Protein AF-A0A5E4JQ67-F1 (afdb_monomer_lite)

Structure (mmCIF, N/CA/C/O backbone):
data_AF-A0A5E4JQ67-F1
#
_entry.id   AF-A0A5E4JQ67-F1
#
loop_
_atom_site.group_PDB
_atom_site.id
_atom_site.type_symbol
_atom_site.label_atom_id
_atom_site.label_alt_id
_atom_site.label_comp_id
_atom_site.label_asym_id
_atom_site.label_entity_id
_atom_site.label_seq_id
_atom_site.pdbx_PDB_ins_code
_atom_site.Cartn_x
_atom_site.Cartn_y
_atom_site.Cartn_z
_atom_site.occupancy
_atom_site.B_iso_or_equiv
_atom_site.auth_seq_id
_atom_site.auth_comp_id
_atom_site.auth_asym_id
_atom_site.auth_atom_id
_atom_site.pdbx_PDB_model_num
ATOM 1 N N . MET A 1 1 ? -30.797 -9.781 36.470 1.00 62.72 1 MET A N 1
ATOM 2 C CA . MET A 1 1 ? -30.927 -9.863 34.990 1.00 62.72 1 MET A CA 1
ATOM 3 C C . MET A 1 1 ? -30.566 -8.579 34.225 1.00 62.72 1 MET A C 1
ATOM 5 O O . MET A 1 1 ? -29.838 -8.692 33.248 1.00 62.72 1 MET A O 1
ATOM 9 N N . LYS A 1 2 ? -30.985 -7.366 34.637 1.00 69.75 2 LYS A N 1
ATOM 10 C CA . LYS A 1 2 ? -30.719 -6.108 33.888 1.00 69.75 2 LYS A CA 1
ATOM 11 C C . LYS A 1 2 ? -29.231 -5.804 33.599 1.00 69.75 2 LYS A C 1
ATOM 13 O O . LYS A 1 2 ? -28.910 -5.370 32.497 1.00 69.75 2 LYS A O 1
ATOM 18 N N . LYS A 1 3 ? -28.319 -6.104 34.534 1.00 72.75 3 LYS A N 1
ATOM 19 C CA . LYS A 1 3 ? -26.871 -5.833 34.390 1.00 72.75 3 LYS A CA 1
ATOM 20 C C . LYS A 1 3 ? -26.218 -6.609 33.230 1.00 72.75 3 LYS A C 1
ATOM 22 O O . LYS A 1 3 ? -25.463 -6.026 32.465 1.00 72.75 3 LYS A O 1
ATOM 27 N N . ARG A 1 4 ? -26.578 -7.887 33.019 1.00 76.44 4 ARG A N 1
ATOM 28 C CA . ARG A 1 4 ? -26.074 -8.695 31.882 1.00 76.44 4 ARG A CA 1
ATOM 29 C C . ARG A 1 4 ? -26.563 -8.175 30.523 1.00 76.44 4 ARG A C 1
ATOM 31 O O . ARG A 1 4 ? -25.816 -8.199 29.554 1.00 76.44 4 ARG A O 1
ATOM 38 N N . SER A 1 5 ? -27.790 -7.657 30.455 1.00 82.06 5 SER A N 1
ATOM 39 C CA . SER A 1 5 ? -28.334 -7.079 29.218 1.00 82.06 5 SER A CA 1
ATOM 40 C C . SER A 1 5 ? -27.605 -5.795 28.802 1.00 82.06 5 SER A C 1
ATOM 42 O O . SER A 1 5 ? -27.335 -5.608 27.616 1.00 82.06 5 SER A O 1
ATOM 44 N N . GLN A 1 6 ? -27.232 -4.939 29.759 1.00 84.75 6 GLN A N 1
ATOM 45 C CA . GLN A 1 6 ? -26.455 -3.730 29.469 1.00 84.75 6 GLN A CA 1
ATOM 46 C C . GLN A 1 6 ? -25.029 -4.051 29.004 1.00 84.75 6 GLN A C 1
ATOM 48 O O . GLN A 1 6 ? -24.572 -3.459 28.030 1.00 84.75 6 GLN A O 1
ATOM 53 N N . VAL A 1 7 ? -24.370 -5.037 29.623 1.00 87.25 7 VAL A N 1
ATOM 54 C CA . VAL A 1 7 ? -23.032 -5.494 29.202 1.00 87.25 7 VAL A CA 1
ATOM 55 C C . VAL A 1 7 ? -23.060 -6.035 27.769 1.00 87.25 7 VAL A C 1
ATOM 57 O O . VAL A 1 7 ? -22.260 -5.610 26.942 1.00 87.25 7 VAL A O 1
ATOM 60 N N . ASN A 1 8 ? -24.038 -6.877 27.425 1.00 87.50 8 ASN A N 1
ATOM 61 C CA . ASN A 1 8 ? -24.152 -7.415 26.065 1.00 87.50 8 ASN A CA 1
ATOM 62 C C . ASN A 1 8 ? -24.440 -6.330 25.015 1.00 87.50 8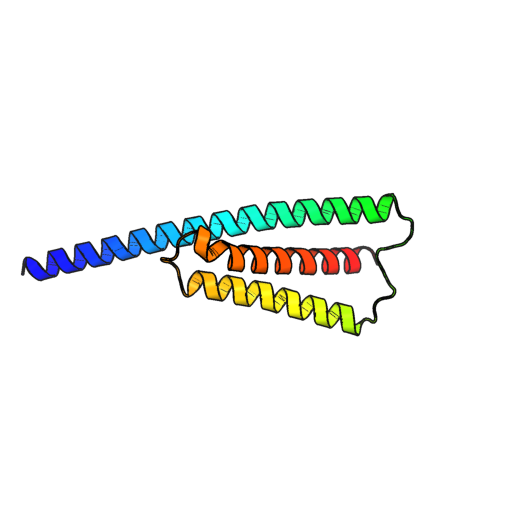 ASN A C 1
ATOM 64 O O . ASN A 1 8 ? -23.978 -6.433 23.880 1.00 87.50 8 ASN A O 1
ATOM 68 N N . LYS A 1 9 ? -25.195 -5.280 25.371 1.00 86.19 9 LYS A N 1
ATOM 69 C CA . LYS A 1 9 ? -25.399 -4.124 24.484 1.00 86.19 9 LYS A CA 1
ATOM 70 C C . LYS A 1 9 ? -24.110 -3.324 24.284 1.00 86.19 9 LYS A C 1
ATOM 72 O O . LYS A 1 9 ? -23.855 -2.898 23.162 1.00 86.19 9 LYS A O 1
ATOM 77 N N . ALA A 1 10 ? -23.308 -3.146 25.334 1.00 86.19 10 ALA A N 1
ATOM 78 C CA . ALA A 1 10 ? -22.030 -2.442 25.248 1.00 86.19 10 ALA A CA 1
ATOM 79 C C . ALA A 1 10 ? -21.018 -3.193 24.366 1.00 86.19 10 ALA A C 1
ATOM 81 O O . ALA A 1 10 ? -20.421 -2.578 23.488 1.00 86.19 10 ALA A O 1
ATOM 82 N N . ILE A 1 11 ? -20.899 -4.517 24.529 1.00 88.62 11 ILE A N 1
ATOM 83 C CA . ILE A 1 11 ? -20.009 -5.365 23.713 1.00 88.62 11 ILE A CA 1
ATOM 84 C C . ILE A 1 11 ? -20.393 -5.288 22.232 1.00 88.62 11 ILE A C 1
ATOM 86 O O . ILE A 1 11 ? -19.562 -4.931 21.404 1.00 88.62 11 ILE A O 1
ATOM 90 N N . LYS A 1 12 ? -21.677 -5.483 21.902 1.00 86.12 12 LYS A N 1
ATOM 91 C CA . LYS A 1 12 ? -22.162 -5.342 20.517 1.00 86.12 12 LYS A CA 1
ATOM 92 C C . LYS A 1 12 ? -21.952 -3.937 19.949 1.00 86.12 12 LYS A C 1
ATOM 94 O O . LYS A 1 12 ? -21.820 -3.769 18.741 1.00 86.12 12 LYS A O 1
ATOM 99 N N . GLY A 1 13 ? -21.989 -2.913 20.800 1.00 84.25 13 GLY A N 1
ATOM 100 C CA . GLY A 1 13 ? -21.679 -1.541 20.409 1.00 84.25 13 GLY A CA 1
ATOM 101 C C . GLY A 1 13 ? -20.211 -1.377 20.017 1.00 84.25 13 GLY A C 1
ATOM 102 O O . GLY A 1 13 ? -19.928 -0.775 18.985 1.00 84.25 13 GLY A O 1
ATOM 103 N N . LEU A 1 14 ? -19.297 -1.950 20.804 1.00 86.19 14 LEU A N 1
ATOM 104 C CA . LEU A 1 14 ? -17.857 -1.934 20.536 1.00 86.19 14 LEU A CA 1
ATOM 105 C C . LEU A 1 14 ? -17.510 -2.687 19.247 1.00 86.19 14 LEU A C 1
ATOM 107 O O . LEU A 1 14 ? -16.838 -2.114 18.395 1.00 86.19 14 LEU A O 1
ATOM 111 N N . GLU A 1 15 ? -18.056 -3.891 19.053 1.00 86.69 15 GLU A N 1
ATOM 112 C CA . GLU A 1 15 ? -17.858 -4.691 17.832 1.00 86.69 15 GLU A CA 1
ATOM 113 C C . GLU A 1 15 ? -18.259 -3.913 16.567 1.00 86.69 15 GLU A C 1
ATOM 115 O O . GLU A 1 15 ? -17.518 -3.864 15.588 1.00 86.69 15 GLU A O 1
ATOM 120 N N . ARG A 1 16 ? -19.395 -3.200 16.594 1.00 86.19 16 ARG A N 1
ATOM 121 C CA . ARG A 1 16 ? -19.826 -2.375 15.449 1.00 86.19 16 ARG A CA 1
ATOM 122 C C . ARG A 1 16 ? -18.887 -1.207 15.162 1.00 86.19 16 ARG A C 1
ATOM 124 O O . ARG A 1 16 ? -18.697 -0.842 14.002 1.00 86.19 16 ARG A O 1
ATOM 131 N N . VAL A 1 17 ? -18.353 -0.570 16.205 1.00 86.81 17 VAL A N 1
ATOM 132 C CA . VAL A 1 17 ? -17.410 0.548 16.047 1.00 86.81 17 VAL A CA 1
ATOM 133 C C . VAL A 1 17 ? -16.097 0.046 15.452 1.00 86.81 17 VAL A C 1
ATOM 135 O O . VAL A 1 17 ? -15.547 0.697 14.562 1.00 86.81 17 VAL A O 1
ATOM 138 N N . GLU A 1 18 ? -15.633 -1.113 15.909 1.00 86.88 18 GLU A N 1
ATOM 139 C CA . GLU A 1 18 ? -14.443 -1.796 15.413 1.00 86.88 18 GLU A CA 1
ATOM 140 C C . GLU A 1 18 ? -14.578 -2.159 13.931 1.00 86.88 18 GLU A C 1
ATOM 142 O O . GLU A 1 18 ? -13.763 -1.732 13.110 1.00 86.88 18 GLU A O 1
ATOM 147 N N . GLU A 1 19 ? -15.674 -2.822 13.552 1.00 87.56 19 GLU A N 1
ATOM 148 C CA . GLU A 1 19 ? -15.965 -3.145 12.154 1.00 87.56 19 GLU A CA 1
ATOM 149 C C . GLU A 1 19 ? -16.018 -1.897 11.265 1.00 87.56 19 GLU A C 1
ATOM 151 O O . GLU A 1 19 ? -15.483 -1.886 10.154 1.00 87.56 19 GLU A O 1
ATOM 156 N N . ALA A 1 20 ? -16.658 -0.821 11.734 1.00 88.62 20 ALA A N 1
ATOM 157 C CA . ALA A 1 20 ? -16.768 0.417 10.970 1.00 88.62 20 ALA A CA 1
ATOM 158 C C . ALA A 1 20 ? -15.400 1.087 10.748 1.00 88.62 20 ALA A C 1
ATOM 160 O O . ALA A 1 20 ? -15.158 1.658 9.681 1.00 88.62 20 ALA A O 1
ATOM 161 N N . ARG A 1 21 ? -14.495 1.025 11.733 1.00 89.19 21 ARG A N 1
ATOM 162 C CA . ARG A 1 21 ? -13.128 1.563 11.626 1.00 89.19 21 ARG A CA 1
ATOM 163 C C . ARG A 1 21 ? -12.253 0.724 10.706 1.00 89.19 21 ARG A C 1
ATOM 165 O O . ARG A 1 21 ? -11.560 1.292 9.857 1.00 89.19 21 ARG A O 1
ATOM 172 N N . LEU A 1 22 ? -12.334 -0.599 10.823 1.00 91.25 22 LEU A N 1
ATOM 173 C CA . LEU A 1 22 ? -11.631 -1.522 9.942 1.00 91.25 22 LEU A CA 1
ATOM 174 C C . LEU A 1 22 ? -12.059 -1.311 8.485 1.00 91.25 22 LEU A C 1
ATOM 176 O O . LEU A 1 22 ? -11.209 -1.077 7.631 1.00 91.25 22 LEU A O 1
ATOM 180 N N . LYS A 1 23 ? -13.371 -1.276 8.209 1.00 92.44 23 LYS A N 1
ATOM 181 C CA . LYS A 1 23 ? -13.910 -1.019 6.860 1.00 92.44 23 LYS A CA 1
ATOM 182 C C . LYS A 1 23 ? -13.401 0.299 6.277 1.00 92.44 23 LYS A C 1
ATOM 184 O O . LYS A 1 23 ? -12.969 0.328 5.130 1.00 92.44 23 LYS A O 1
ATOM 189 N N . LYS A 1 24 ? -13.401 1.382 7.063 1.00 91.44 24 LYS A N 1
ATOM 190 C CA . LYS A 1 24 ? -12.860 2.683 6.626 1.00 91.44 24 LYS A CA 1
ATOM 191 C C . LYS A 1 24 ? -11.377 2.603 6.272 1.00 91.44 24 LYS A C 1
ATOM 193 O O . LYS A 1 24 ? -10.980 3.151 5.249 1.00 91.44 24 LYS A O 1
ATOM 198 N N . THR A 1 25 ? -10.581 1.925 7.097 1.00 93.31 25 THR A N 1
ATOM 199 C CA . THR A 1 25 ? -9.147 1.732 6.836 1.00 93.31 25 THR A CA 1
ATOM 200 C C . THR A 1 25 ? -8.934 0.931 5.557 1.00 93.31 25 THR A C 1
ATOM 202 O O . THR A 1 25 ? -8.183 1.374 4.701 1.00 93.31 25 THR A O 1
ATOM 205 N N . LEU A 1 26 ? -9.654 -0.178 5.371 1.00 93.94 26 LEU A N 1
ATOM 206 C CA . LEU A 1 26 ? -9.556 -1.006 4.166 1.00 93.94 26 LEU A CA 1
ATOM 207 C C . LEU A 1 26 ? -9.934 -0.237 2.893 1.00 93.94 26 LEU A C 1
ATOM 209 O O . LEU A 1 26 ? -9.215 -0.318 1.902 1.00 93.94 26 LEU A O 1
ATOM 213 N N . ILE A 1 27 ? -11.017 0.548 2.925 1.00 95.62 27 ILE A N 1
ATOM 214 C CA . ILE A 1 27 ? -11.422 1.395 1.791 1.00 95.62 27 ILE A CA 1
ATOM 215 C C . ILE A 1 27 ? -10.342 2.435 1.486 1.00 95.62 27 ILE A C 1
ATOM 217 O O . ILE A 1 27 ? -9.973 2.614 0.328 1.00 95.62 27 ILE A O 1
ATOM 221 N N . PHE A 1 28 ? -9.811 3.101 2.514 1.00 94.94 28 PHE A N 1
ATOM 222 C CA . PHE A 1 28 ? -8.727 4.065 2.349 1.00 94.94 28 PHE A CA 1
ATOM 223 C C . PHE A 1 28 ? -7.485 3.413 1.729 1.00 94.94 28 PHE A C 1
ATOM 225 O O . PHE A 1 28 ? -6.958 3.926 0.745 1.00 94.94 28 PHE A O 1
ATOM 232 N N . THR A 1 29 ? -7.055 2.262 2.252 1.00 95.12 29 THR A N 1
ATOM 233 C CA . THR A 1 29 ? -5.924 1.496 1.718 1.00 95.12 29 THR A CA 1
ATOM 234 C C . THR A 1 29 ? -6.163 1.086 0.267 1.00 95.12 29 THR A C 1
ATOM 236 O O . THR A 1 29 ? -5.262 1.234 -0.554 1.00 95.12 29 THR A O 1
ATOM 239 N N . PHE A 1 30 ? -7.370 0.629 -0.074 1.00 95.38 30 PHE A N 1
ATOM 240 C CA . PHE A 1 30 ? -7.727 0.234 -1.434 1.00 95.38 30 PHE A CA 1
ATOM 241 C C . PHE A 1 30 ? -7.659 1.410 -2.414 1.00 95.38 30 PHE A C 1
ATOM 243 O O . PHE A 1 30 ? -6.973 1.320 -3.430 1.00 95.38 30 PHE A O 1
ATOM 250 N N . ILE A 1 31 ? -8.298 2.539 -2.085 1.00 96.56 31 ILE A N 1
ATOM 251 C CA . ILE A 1 31 ? -8.247 3.759 -2.906 1.00 96.56 31 ILE A CA 1
ATOM 252 C C . ILE A 1 31 ? -6.798 4.225 -3.070 1.00 96.56 31 ILE A C 1
ATOM 254 O O . ILE A 1 31 ? -6.371 4.553 -4.174 1.00 96.56 31 ILE A O 1
ATOM 258 N N . PHE A 1 32 ? -6.022 4.217 -1.986 1.00 96.06 32 PHE A N 1
ATOM 259 C CA . PHE A 1 32 ? -4.625 4.626 -2.020 1.00 96.06 32 PHE A CA 1
ATOM 260 C C . PHE A 1 32 ? -3.778 3.716 -2.923 1.00 96.06 32 PHE A C 1
ATOM 262 O O . PHE A 1 32 ? -2.994 4.215 -3.728 1.00 96.06 32 PHE A O 1
ATOM 269 N N . CYS A 1 33 ? -3.987 2.397 -2.867 1.00 96.69 33 CYS A N 1
ATOM 270 C CA . CYS A 1 33 ? -3.336 1.454 -3.778 1.00 96.69 33 CYS A CA 1
ATOM 271 C C . CYS A 1 33 ? -3.707 1.723 -5.239 1.00 96.69 33 CYS A C 1
ATOM 273 O O . CYS A 1 33 ? -2.816 1.734 -6.080 1.00 96.69 33 CYS A O 1
ATOM 275 N N . LEU A 1 34 ? -4.982 1.986 -5.547 1.00 96.31 34 LEU A N 1
ATOM 276 C CA . LEU A 1 34 ? -5.407 2.315 -6.913 1.00 96.31 34 LEU A CA 1
ATOM 277 C C . LEU A 1 34 ? -4.709 3.569 -7.446 1.00 96.31 34 LEU A C 1
ATOM 279 O O . LEU A 1 34 ? -4.242 3.576 -8.586 1.00 96.31 34 LEU A O 1
ATOM 283 N N . VAL A 1 35 ? -4.604 4.615 -6.622 1.00 96.94 35 VAL A N 1
ATOM 284 C CA . VAL A 1 35 ? -3.893 5.849 -6.987 1.00 96.94 35 VAL A CA 1
ATOM 285 C C . VAL A 1 35 ? -2.420 5.556 -7.270 1.00 96.94 35 VAL A C 1
ATOM 287 O O . VAL A 1 35 ? -1.908 5.952 -8.315 1.00 96.94 35 VAL A O 1
ATOM 290 N N . VAL A 1 36 ? -1.748 4.822 -6.380 1.00 96.19 36 VAL A N 1
ATOM 291 C CA . VAL A 1 36 ? -0.327 4.476 -6.528 1.00 96.19 36 VAL A CA 1
ATOM 292 C C . VAL A 1 36 ? -0.078 3.612 -7.768 1.00 96.19 36 VAL A C 1
ATOM 294 O O . VAL A 1 36 ? 0.824 3.922 -8.543 1.00 96.19 36 VAL A O 1
ATOM 297 N N . ILE A 1 37 ? -0.901 2.585 -8.001 1.00 95.44 37 ILE A N 1
ATOM 298 C CA . ILE A 1 37 ? -0.840 1.740 -9.205 1.00 95.44 37 ILE A CA 1
ATOM 299 C C . ILE A 1 37 ? -1.001 2.599 -10.459 1.00 95.44 37 ILE A C 1
ATOM 301 O O . ILE A 1 37 ? -0.199 2.488 -11.380 1.00 95.44 37 ILE A O 1
ATOM 305 N N . THR A 1 38 ? -1.992 3.494 -10.483 1.00 95.12 38 THR A N 1
ATOM 306 C CA . THR A 1 38 ? -2.238 4.378 -11.632 1.00 95.12 38 THR A CA 1
ATOM 307 C C . THR A 1 38 ? -1.022 5.252 -11.930 1.00 95.12 38 THR A C 1
ATOM 309 O O . THR A 1 38 ? -0.578 5.313 -13.073 1.00 95.12 38 THR A O 1
ATOM 312 N N . ILE A 1 39 ? -0.445 5.891 -10.905 1.00 94.38 39 ILE A N 1
ATOM 313 C CA . ILE A 1 39 ? 0.761 6.719 -11.049 1.00 94.38 39 ILE A CA 1
ATOM 314 C C . ILE A 1 39 ? 1.908 5.899 -11.640 1.00 94.38 39 ILE A C 1
ATOM 316 O O . ILE A 1 39 ? 2.572 6.345 -12.571 1.00 94.38 39 ILE A O 1
ATOM 320 N N . ILE A 1 40 ? 2.126 4.693 -11.129 1.00 92.62 40 ILE A N 1
ATOM 321 C CA . ILE A 1 40 ? 3.221 3.827 -11.563 1.00 92.62 40 ILE A CA 1
ATOM 322 C C . ILE A 1 40 ? 3.040 3.324 -12.985 1.00 92.62 40 ILE A C 1
ATOM 324 O O . ILE A 1 40 ? 3.994 3.366 -13.754 1.00 92.62 40 ILE A O 1
ATOM 328 N N . VAL A 1 41 ? 1.829 2.914 -13.361 1.00 91.50 41 VAL A N 1
ATOM 329 C CA . VAL A 1 41 ? 1.519 2.528 -14.742 1.00 91.50 41 VAL A CA 1
ATOM 330 C C . VAL A 1 41 ? 1.798 3.700 -15.684 1.00 91.50 41 VAL A C 1
ATOM 332 O O . VAL A 1 41 ? 2.450 3.518 -16.709 1.00 91.50 41 VAL A O 1
ATOM 335 N N . LEU A 1 42 ? 1.373 4.916 -15.327 1.00 91.56 42 LEU A N 1
ATOM 336 C CA . LEU A 1 42 ? 1.635 6.113 -16.130 1.00 91.56 42 LEU A CA 1
ATOM 337 C C . LEU A 1 42 ? 3.133 6.414 -16.253 1.00 91.56 42 LEU A C 1
ATOM 339 O O . LEU A 1 42 ? 3.604 6.693 -17.354 1.00 91.56 42 LEU A O 1
ATOM 343 N N . VAL A 1 43 ? 3.885 6.334 -15.152 1.00 89.19 43 VAL A N 1
ATOM 344 C CA . VAL A 1 43 ? 5.343 6.533 -15.148 1.00 89.19 43 VAL A CA 1
ATOM 345 C C . VAL A 1 43 ? 6.038 5.472 -16.000 1.00 89.19 43 VAL A C 1
ATOM 347 O O . VAL A 1 43 ? 6.900 5.819 -16.804 1.00 89.19 43 VAL A O 1
ATOM 350 N N . GLN A 1 44 ? 5.632 4.207 -15.884 1.00 87.31 44 GLN A N 1
ATOM 351 C CA . GLN A 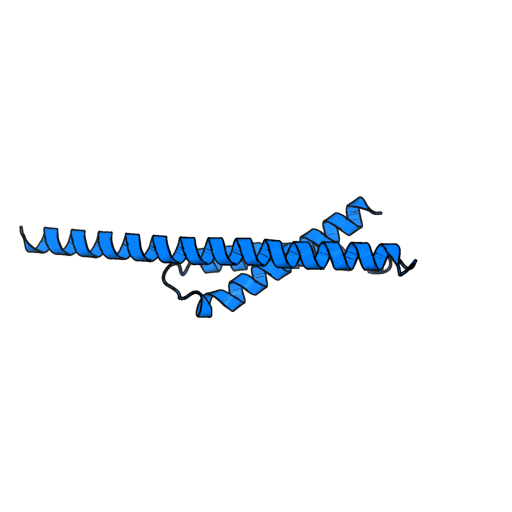1 44 ? 6.195 3.098 -16.650 1.00 87.31 44 GLN A CA 1
ATOM 352 C C . GLN A 1 44 ? 5.935 3.264 -18.152 1.00 87.31 44 GLN A C 1
ATOM 354 O O . GLN A 1 44 ? 6.862 3.155 -18.952 1.00 87.31 44 GLN A O 1
ATOM 359 N N . LEU A 1 45 ? 4.698 3.586 -18.546 1.00 86.62 45 LEU A N 1
ATOM 360 C CA . LEU A 1 45 ? 4.342 3.837 -19.946 1.00 86.62 45 LEU A CA 1
ATOM 361 C C . LEU A 1 45 ? 5.062 5.069 -20.504 1.00 86.62 45 LEU A C 1
ATOM 363 O O . LEU A 1 45 ? 5.552 5.046 -21.632 1.00 86.62 45 LEU A O 1
ATOM 367 N N . TYR A 1 46 ? 5.146 6.152 -19.729 1.00 86.25 46 TYR A N 1
ATOM 368 C CA . TYR A 1 46 ? 5.893 7.344 -20.125 1.00 86.25 46 TYR A CA 1
ATOM 369 C C . TYR A 1 46 ? 7.380 7.026 -20.320 1.00 86.25 46 TYR A C 1
ATOM 371 O O . TYR A 1 46 ? 7.956 7.414 -21.336 1.00 86.25 46 TYR A O 1
ATOM 379 N N . GLY A 1 47 ? 7.976 6.278 -19.386 1.00 80.31 47 GLY A N 1
ATOM 380 C CA . GLY A 1 47 ? 9.357 5.810 -19.456 1.00 80.31 47 GLY A CA 1
ATOM 381 C C . GLY A 1 47 ? 9.620 4.992 -20.716 1.00 80.31 47 GLY A C 1
ATOM 382 O O . GLY A 1 47 ? 10.510 5.347 -21.480 1.00 80.31 47 GLY A O 1
ATOM 383 N N . GLN A 1 48 ? 8.791 3.981 -20.991 1.00 77.69 48 GLN A N 1
ATOM 384 C CA . GLN A 1 48 ? 8.902 3.141 -22.191 1.00 77.69 48 GLN A CA 1
ATOM 385 C C . GLN A 1 48 ? 8.755 3.934 -23.501 1.00 77.69 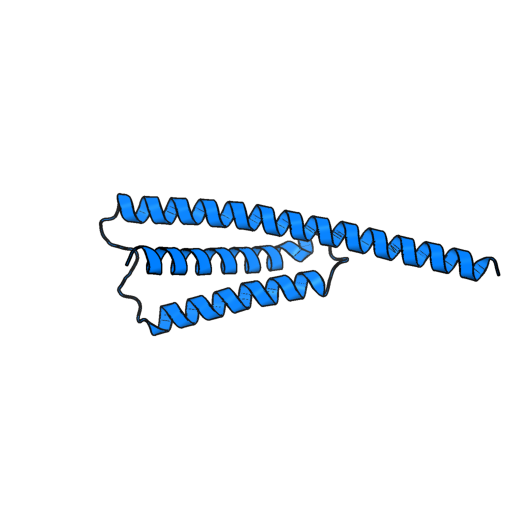48 GLN A C 1
ATOM 387 O O . GLN A 1 48 ? 9.463 3.662 -24.465 1.00 77.69 48 GLN A O 1
ATOM 392 N N . ASN A 1 49 ? 7.861 4.927 -23.546 1.00 78.69 49 ASN A N 1
ATOM 393 C CA . ASN A 1 49 ? 7.604 5.705 -24.762 1.00 78.69 49 ASN A CA 1
ATOM 394 C C . ASN A 1 49 ? 8.645 6.804 -25.033 1.00 78.69 49 ASN A C 1
ATOM 396 O O . ASN A 1 49 ? 8.826 7.209 -26.181 1.00 78.69 49 ASN A O 1
ATOM 400 N N . LYS A 1 50 ? 9.276 7.362 -23.991 1.00 75.06 50 LYS A N 1
ATOM 401 C CA . LYS A 1 50 ? 10.204 8.504 -24.113 1.00 75.06 50 LYS A CA 1
ATOM 402 C C . LYS A 1 50 ? 11.665 8.112 -24.023 1.00 75.06 50 LYS A C 1
ATOM 404 O O . LYS A 1 50 ? 12.508 8.779 -24.617 1.00 75.06 50 LYS A O 1
ATOM 409 N N . ILE A 1 51 ? 11.965 7.067 -23.269 1.00 64.38 51 ILE A N 1
ATOM 410 C CA . ILE A 1 51 ? 13.315 6.585 -23.054 1.00 64.38 51 ILE A CA 1
ATOM 411 C C . ILE A 1 51 ? 13.373 5.246 -23.786 1.00 64.38 51 ILE A C 1
ATOM 413 O O . ILE A 1 51 ? 12.884 4.241 -23.291 1.00 64.38 51 ILE A O 1
ATOM 417 N N . SER A 1 52 ? 13.992 5.211 -24.971 1.00 54.53 52 SER A N 1
ATOM 418 C CA . SER A 1 52 ? 14.264 3.974 -25.740 1.00 54.53 52 SER A CA 1
ATOM 419 C C . SER A 1 52 ? 15.212 2.998 -25.007 1.00 54.53 52 SER A C 1
ATOM 421 O O . SER A 1 52 ? 15.769 2.078 -25.603 1.00 54.53 52 SER A O 1
ATOM 423 N N . ILE A 1 53 ? 15.440 3.220 -23.716 1.00 54.81 53 ILE A N 1
ATOM 424 C CA . ILE A 1 53 ? 16.150 2.347 -22.802 1.00 54.81 53 ILE A CA 1
ATOM 425 C C . ILE A 1 53 ? 15.039 1.745 -21.951 1.00 54.81 53 ILE A C 1
ATOM 427 O O . ILE A 1 53 ? 14.509 2.415 -21.064 1.00 54.81 53 ILE A O 1
ATOM 431 N N . GLY A 1 54 ? 14.641 0.508 -22.256 1.00 54.00 54 GLY A N 1
ATOM 432 C CA . GLY A 1 54 ? 13.735 -0.232 -21.381 1.00 54.00 54 GLY A CA 1
ATOM 433 C C . GLY A 1 54 ? 14.270 -0.167 -19.952 1.00 54.00 54 GLY A C 1
ATOM 434 O O . GLY A 1 54 ? 15.469 -0.361 -19.749 1.00 54.00 54 GLY A O 1
ATOM 435 N N . CYS A 1 55 ? 13.413 0.179 -18.983 1.00 52.66 55 CYS A N 1
ATOM 436 C CA . CYS A 1 55 ? 13.768 0.181 -17.564 1.00 52.66 55 CYS A CA 1
ATOM 437 C C . CYS A 1 55 ? 14.528 -1.109 -17.239 1.00 52.66 55 CYS A C 1
ATOM 439 O O . CYS A 1 55 ? 13.938 -2.181 -17.327 1.00 52.66 55 CYS A O 1
ATOM 441 N N . SER A 1 56 ? 15.828 -0.957 -16.962 1.00 47.75 56 SER A N 1
ATOM 442 C CA . SER A 1 56 ? 16.842 -1.987 -16.711 1.00 47.75 56 SER A CA 1
ATOM 443 C C . SER A 1 56 ? 16.366 -3.432 -16.923 1.00 47.75 56 SER A C 1
ATOM 445 O O . SER A 1 56 ? 16.003 -4.126 -15.984 1.00 47.75 56 SER A O 1
ATOM 447 N N . TYR A 1 57 ? 16.473 -3.933 -18.156 1.00 52.34 57 TYR A N 1
ATOM 448 C CA . TYR A 1 57 ? 16.563 -5.381 -18.407 1.00 52.34 57 TYR A CA 1
ATOM 449 C C . TYR A 1 57 ? 17.887 -5.987 -17.883 1.00 52.34 57 TYR A C 1
ATOM 451 O O . TYR A 1 57 ? 18.182 -7.149 -18.156 1.00 52.34 57 TYR A O 1
ATOM 459 N N . LEU A 1 58 ? 18.713 -5.180 -17.202 1.00 45.09 58 LEU A N 1
ATOM 460 C CA . LEU A 1 58 ? 20.086 -5.471 -16.796 1.00 45.09 58 LEU A CA 1
ATOM 461 C C . LEU A 1 58 ? 20.219 -5.837 -15.314 1.00 45.09 58 LEU A C 1
ATOM 463 O O . LEU A 1 58 ? 21.314 -6.224 -14.905 1.00 45.09 58 LEU A O 1
ATOM 467 N N . ASP A 1 59 ? 19.147 -5.758 -14.521 1.00 55.47 59 ASP A N 1
ATOM 468 C CA . ASP A 1 59 ? 19.201 -6.309 -13.171 1.00 55.47 59 ASP A CA 1
ATOM 469 C C . ASP A 1 59 ? 19.213 -7.845 -13.269 1.00 55.47 59 ASP A C 1
ATOM 471 O O . ASP A 1 59 ? 18.439 -8.431 -14.035 1.00 55.47 59 ASP A O 1
ATOM 475 N N . PRO A 1 60 ? 20.117 -8.538 -12.550 1.00 71.62 60 PRO A N 1
ATOM 476 C CA . PRO A 1 60 ? 20.125 -9.990 -12.514 1.00 71.62 60 PRO A CA 1
ATOM 477 C C . PRO A 1 60 ? 18.724 -10.498 -12.182 1.00 71.62 60 PRO A C 1
ATOM 479 O O . PRO A 1 60 ? 18.102 -9.997 -11.249 1.00 71.62 60 PRO A O 1
ATOM 482 N N . ILE A 1 61 ? 18.265 -11.543 -12.875 1.00 74.75 61 ILE A N 1
ATOM 483 C CA . ILE A 1 61 ? 16.975 -12.212 -12.617 1.00 74.75 61 ILE A CA 1
ATOM 484 C C . ILE A 1 61 ? 16.746 -12.460 -11.112 1.00 74.75 61 ILE A C 1
ATOM 486 O O . ILE A 1 61 ? 15.630 -12.365 -10.610 1.00 74.75 61 ILE A O 1
ATOM 490 N N . THR A 1 62 ? 17.820 -12.732 -10.369 1.00 78.75 62 THR A N 1
ATOM 491 C CA . THR A 1 62 ? 17.816 -12.891 -8.913 1.00 78.75 62 THR A CA 1
ATOM 492 C C . THR A 1 62 ? 17.304 -11.658 -8.154 1.00 78.75 62 THR A C 1
ATOM 494 O O . THR A 1 62 ? 16.575 -11.822 -7.177 1.00 78.75 62 THR A O 1
ATOM 497 N N . ILE A 1 63 ? 17.666 -10.441 -8.575 1.00 81.81 63 ILE A N 1
ATOM 498 C CA . ILE A 1 63 ? 17.211 -9.185 -7.956 1.00 81.81 63 ILE A CA 1
ATOM 499 C C . ILE A 1 63 ? 15.716 -8.989 -8.204 1.00 81.81 63 ILE A C 1
ATOM 501 O O . ILE A 1 63 ? 14.993 -8.690 -7.255 1.00 81.81 63 ILE A O 1
ATOM 505 N N . ASP A 1 64 ? 15.238 -9.249 -9.423 1.00 82.25 64 ASP A N 1
ATOM 506 C CA . ASP A 1 64 ? 13.811 -9.164 -9.755 1.00 82.25 64 ASP A CA 1
ATOM 507 C C . ASP A 1 64 ? 12.971 -10.141 -8.926 1.00 82.2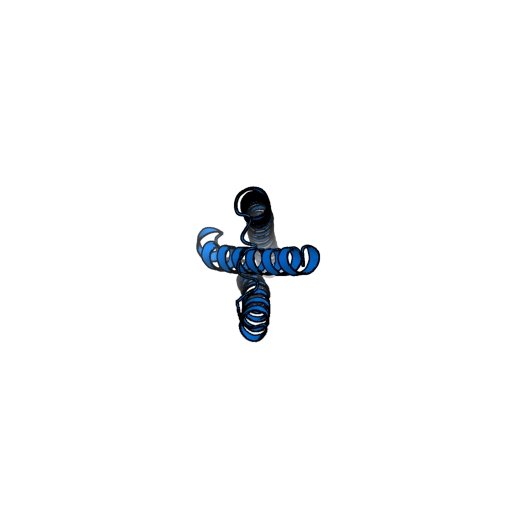5 64 ASP A C 1
ATOM 509 O O . ASP A 1 64 ? 11.958 -9.756 -8.340 1.00 82.25 64 ASP A O 1
ATOM 513 N N . PHE A 1 65 ? 13.409 -11.400 -8.807 1.00 85.88 65 PHE A N 1
ATOM 514 C CA . PHE A 1 65 ? 12.721 -12.374 -7.956 1.00 85.88 65 PHE A CA 1
ATOM 515 C C . PHE A 1 65 ? 12.714 -11.940 -6.490 1.00 85.88 65 PHE A C 1
ATOM 517 O O . PHE A 1 65 ? 11.672 -12.007 -5.836 1.00 85.88 65 PHE A O 1
ATOM 524 N N . LEU A 1 66 ? 13.851 -11.476 -5.964 1.00 90.12 66 LEU A N 1
ATOM 525 C CA . LEU A 1 66 ? 13.939 -11.021 -4.579 1.00 90.12 66 LEU A CA 1
ATOM 526 C C . LEU A 1 66 ? 13.023 -9.817 -4.324 1.00 90.12 66 LEU A C 1
ATOM 528 O O . LEU A 1 66 ? 12.314 -9.797 -3.317 1.00 90.12 66 LEU A O 1
ATOM 532 N N . ALA A 1 67 ? 12.998 -8.847 -5.239 1.00 89.75 67 ALA A N 1
ATOM 533 C CA . ALA A 1 67 ? 12.132 -7.677 -5.166 1.00 89.75 67 ALA A CA 1
ATOM 534 C C . ALA A 1 67 ? 10.647 -8.065 -5.227 1.00 89.75 67 ALA A C 1
ATOM 536 O O . ALA A 1 67 ? 9.857 -7.585 -4.412 1.00 89.75 67 ALA A O 1
ATOM 537 N N . PHE A 1 68 ? 10.274 -8.999 -6.107 1.00 90.38 68 PHE A N 1
ATOM 538 C CA . PHE A 1 68 ? 8.912 -9.520 -6.191 1.00 90.38 68 PHE A CA 1
ATOM 539 C C . PHE A 1 68 ? 8.468 -10.205 -4.889 1.00 90.38 68 PHE A C 1
ATOM 541 O O . PHE A 1 68 ? 7.397 -9.899 -4.359 1.00 90.38 68 PHE A O 1
ATOM 548 N N . PHE A 1 69 ? 9.295 -11.089 -4.320 1.00 93.94 69 PHE A N 1
ATOM 549 C CA . PHE A 1 69 ? 8.975 -11.749 -3.049 1.00 93.94 69 PHE A CA 1
ATOM 550 C C . PHE A 1 69 ? 8.949 -10.770 -1.870 1.00 93.94 69 PHE A C 1
ATOM 552 O O . PHE A 1 69 ? 8.081 -10.883 -1.003 1.00 93.94 69 PHE A O 1
ATOM 559 N N . ALA A 1 70 ? 9.844 -9.780 -1.842 1.00 93.69 70 ALA A N 1
ATOM 560 C CA . ALA A 1 70 ? 9.822 -8.722 -0.836 1.00 93.69 70 ALA A CA 1
ATOM 561 C C . ALA A 1 70 ? 8.541 -7.876 -0.935 1.00 93.69 70 ALA A C 1
ATOM 563 O O . ALA A 1 70 ? 7.923 -7.567 0.084 1.00 93.69 70 ALA A O 1
ATOM 564 N N . ALA A 1 71 ? 8.096 -7.549 -2.150 1.00 94.75 71 ALA A N 1
ATOM 565 C CA . ALA A 1 71 ? 6.843 -6.839 -2.385 1.00 94.75 71 ALA A CA 1
ATOM 566 C C . ALA A 1 71 ? 5.624 -7.653 -1.933 1.00 94.75 71 ALA A C 1
ATOM 568 O O . ALA A 1 71 ? 4.741 -7.118 -1.25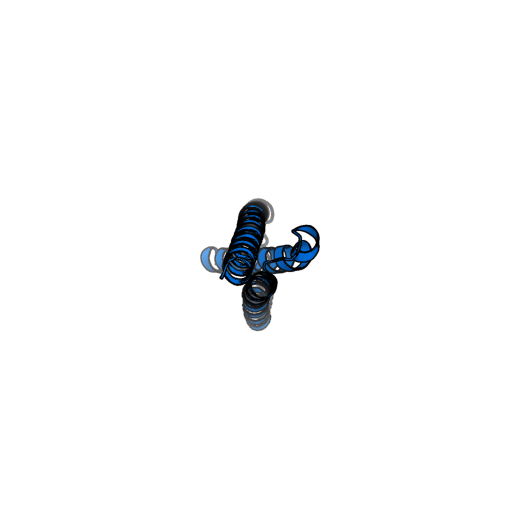8 1.00 94.75 71 ALA A O 1
ATOM 569 N N . LEU A 1 72 ? 5.610 -8.956 -2.230 1.00 94.81 72 LEU A N 1
ATOM 570 C CA . LEU A 1 72 ? 4.571 -9.872 -1.764 1.00 94.81 72 LEU A CA 1
ATOM 571 C C . LEU A 1 72 ? 4.539 -9.943 -0.230 1.00 94.81 72 LEU A C 1
ATOM 573 O O . LEU A 1 72 ? 3.468 -9.871 0.373 1.00 94.81 72 LEU A O 1
ATOM 577 N N . PHE A 1 73 ? 5.707 -10.016 0.412 1.00 95.50 73 PHE A N 1
ATOM 578 C CA . PHE A 1 73 ? 5.821 -9.976 1.868 1.00 95.50 73 PHE A CA 1
ATOM 579 C C . PHE A 1 73 ? 5.275 -8.664 2.449 1.00 95.50 73 PHE A C 1
ATOM 581 O O . PHE A 1 73 ? 4.480 -8.705 3.386 1.00 95.50 73 PHE A O 1
ATOM 588 N N . LEU A 1 74 ? 5.632 -7.507 1.877 1.00 94.44 74 LEU A N 1
ATOM 589 C CA . LEU A 1 74 ? 5.123 -6.198 2.310 1.00 94.44 74 LEU A CA 1
ATOM 590 C C . LEU A 1 74 ? 3.599 -6.097 2.191 1.00 94.44 74 LEU A C 1
ATOM 592 O O . LEU A 1 74 ? 2.944 -5.557 3.085 1.00 94.44 74 LEU A O 1
ATOM 596 N N . PHE A 1 75 ? 3.040 -6.623 1.101 1.00 95.12 75 PHE A N 1
ATOM 597 C CA . PHE A 1 75 ? 1.602 -6.654 0.873 1.00 95.12 75 PHE A CA 1
ATOM 598 C C . PHE A 1 75 ? 0.887 -7.516 1.923 1.00 95.12 75 PHE A C 1
ATOM 600 O O . PHE A 1 75 ? -0.034 -7.039 2.590 1.00 95.12 75 PHE A O 1
ATOM 607 N N . ILE A 1 76 ? 1.341 -8.759 2.117 1.00 95.62 76 ILE A N 1
ATOM 608 C CA . ILE A 1 76 ? 0.723 -9.709 3.052 1.00 95.62 76 ILE A CA 1
ATOM 609 C C . ILE A 1 76 ? 0.884 -9.241 4.505 1.00 95.62 76 ILE A C 1
ATOM 611 O O . ILE A 1 76 ? -0.101 -9.214 5.244 1.00 95.62 76 ILE A O 1
ATOM 615 N N . GLU A 1 77 ? 2.089 -8.838 4.924 1.00 95.00 77 GLU A N 1
ATOM 616 C CA . GLU A 1 77 ? 2.349 -8.356 6.291 1.00 95.00 77 GLU A CA 1
ATOM 617 C C . GLU A 1 77 ? 1.549 -7.090 6.587 1.00 95.00 77 GLU A C 1
ATOM 619 O O . GLU A 1 77 ? 0.907 -6.997 7.634 1.00 95.00 77 GLU A O 1
ATOM 624 N N . GLY A 1 78 ? 1.506 -6.150 5.640 1.00 93.25 78 GLY A N 1
ATOM 625 C CA . GLY A 1 78 ? 0.723 -4.932 5.779 1.00 93.25 78 GLY A CA 1
ATOM 626 C C . GLY A 1 78 ? -0.763 -5.225 5.991 1.00 93.25 78 GLY A C 1
ATOM 627 O O . GLY A 1 78 ? -1.371 -4.655 6.901 1.00 93.25 78 GLY A O 1
ATOM 628 N N . PHE A 1 79 ? -1.340 -6.149 5.213 1.00 93.88 79 PHE A N 1
ATOM 629 C CA . PHE A 1 79 ? -2.731 -6.571 5.390 1.00 93.88 79 PHE A CA 1
ATOM 630 C C . PHE A 1 79 ? -2.955 -7.274 6.730 1.00 93.88 79 PHE A C 1
ATOM 632 O O . PHE A 1 79 ? -3.873 -6.899 7.462 1.00 93.88 79 PHE A O 1
ATOM 639 N N . ALA A 1 80 ? -2.103 -8.238 7.088 1.00 94.31 80 ALA A N 1
ATOM 640 C CA . ALA A 1 80 ? -2.202 -8.960 8.354 1.00 94.31 80 ALA A CA 1
ATOM 641 C C . ALA A 1 80 ? -2.203 -7.997 9.553 1.00 94.31 80 ALA A C 1
ATOM 643 O O . ALA A 1 80 ? -3.055 -8.098 10.436 1.00 94.31 80 ALA A O 1
ATOM 644 N N . ARG A 1 81 ? -1.328 -6.983 9.540 1.00 92.50 81 ARG A N 1
ATOM 645 C CA . ARG A 1 81 ? -1.263 -5.956 10.590 1.00 92.50 81 ARG A CA 1
ATOM 646 C C . ARG A 1 81 ? -2.490 -5.049 10.654 1.00 92.50 81 ARG A C 1
ATOM 648 O O . ARG A 1 81 ? -2.813 -4.551 11.734 1.00 92.50 81 ARG A O 1
ATOM 655 N N . ILE A 1 82 ? -3.173 -4.793 9.537 1.00 92.56 82 ILE A N 1
ATOM 656 C CA . ILE A 1 82 ? -4.440 -4.046 9.558 1.00 92.56 82 ILE A CA 1
ATOM 657 C C . ILE A 1 82 ? -5.508 -4.861 10.296 1.00 92.56 82 ILE A C 1
ATOM 659 O O . ILE A 1 82 ? -6.184 -4.311 11.167 1.00 92.56 82 ILE A O 1
ATOM 663 N N . PHE A 1 83 ? -5.609 -6.162 10.002 1.00 92.06 83 PHE A N 1
ATOM 664 C CA . PHE A 1 83 ? -6.570 -7.066 10.642 1.00 92.06 83 PHE A CA 1
ATOM 665 C C . PHE A 1 83 ? -6.250 -7.374 12.109 1.00 92.06 83 PHE A C 1
ATOM 667 O O . PHE A 1 83 ? -7.172 -7.574 12.889 1.00 92.06 83 PHE A O 1
ATOM 674 N N . GLU A 1 84 ? -4.976 -7.360 12.507 1.00 92.62 84 GLU A N 1
ATOM 675 C CA . GLU A 1 84 ? -4.562 -7.538 13.908 1.00 92.62 84 GLU A CA 1
ATOM 676 C C . GLU A 1 84 ? -4.974 -6.350 14.799 1.00 92.62 84 GLU A C 1
ATOM 678 O O . GLU A 1 84 ? -5.151 -6.492 16.008 1.00 92.62 84 GLU A O 1
ATOM 683 N N . HIS A 1 85 ? -5.163 -5.160 14.215 1.00 90.94 85 HIS A N 1
ATOM 684 C CA . HIS A 1 85 ? -5.471 -3.939 14.964 1.00 90.94 85 HIS A CA 1
ATOM 685 C C . HIS A 1 85 ? -6.660 -3.151 14.382 1.00 90.94 85 HIS A C 1
ATOM 687 O O . HIS A 1 85 ? -6.517 -1.984 13.991 1.00 90.94 85 HIS A O 1
ATOM 693 N N . PRO A 1 86 ? -7.865 -3.738 14.368 1.00 86.19 86 PRO A N 1
ATOM 694 C CA . PRO A 1 86 ? -9.042 -3.154 13.720 1.00 86.19 86 PRO A CA 1
ATOM 695 C C . PRO A 1 86 ? -9.536 -1.858 14.389 1.00 86.19 86 PRO A C 1
ATOM 697 O O . PRO A 1 86 ? -10.161 -1.016 13.744 1.00 86.19 86 PRO A O 1
ATOM 700 N N . ASN A 1 87 ? -9.193 -1.642 15.664 1.00 86.50 87 ASN A N 1
ATOM 701 C CA . ASN A 1 87 ? -9.566 -0.442 16.419 1.00 86.50 87 ASN A CA 1
ATOM 702 C C . ASN A 1 87 ? -8.607 0.750 16.259 1.00 86.50 87 ASN A C 1
ATOM 704 O O . ASN A 1 87 ? -8.933 1.861 16.706 1.00 86.50 87 ASN A O 1
ATOM 708 N N . SER A 1 88 ? -7.442 0.556 15.631 1.00 88.19 88 SER A N 1
ATOM 709 C CA . SER A 1 88 ? -6.469 1.631 15.419 1.00 88.19 88 SER A CA 1
ATOM 710 C C . SER A 1 88 ? -7.017 2.727 14.503 1.00 88.19 88 SER A C 1
ATOM 712 O O . SER A 1 88 ? -7.822 2.495 13.604 1.00 88.19 88 SER A O 1
ATOM 714 N N . THR A 1 89 ? -6.568 3.961 14.731 1.00 88.25 89 THR A N 1
ATOM 715 C CA . THR A 1 89 ? -6.940 5.094 13.874 1.00 88.25 89 THR A CA 1
ATOM 716 C C . THR A 1 89 ? -6.254 4.999 12.510 1.00 88.25 89 THR A C 1
ATOM 718 O O . THR A 1 89 ? -5.162 4.442 12.400 1.00 88.25 89 THR A O 1
ATOM 721 N N . ILE A 1 90 ? -6.846 5.620 11.482 1.00 84.75 90 ILE A N 1
ATOM 722 C CA . ILE A 1 90 ? -6.269 5.659 10.124 1.00 84.75 90 ILE A CA 1
ATOM 723 C C . ILE A 1 90 ? -4.829 6.189 10.152 1.00 84.75 90 ILE A C 1
ATOM 725 O O . ILE A 1 90 ? -3.958 5.619 9.506 1.00 84.75 90 ILE A O 1
ATOM 729 N N . LYS A 1 91 ? -4.549 7.221 10.964 1.00 87.38 91 LYS A N 1
ATOM 730 C CA . LYS A 1 91 ? -3.201 7.797 11.105 1.00 87.38 91 LYS A CA 1
ATOM 731 C C . LYS A 1 91 ? -2.166 6.766 11.567 1.00 87.38 91 LYS A C 1
ATOM 733 O O . LYS A 1 91 ? -1.059 6.748 11.045 1.00 87.38 91 LYS A O 1
ATOM 738 N N . MET A 1 92 ? -2.530 5.887 12.501 1.00 88.00 92 MET A N 1
ATOM 739 C CA . MET A 1 92 ? -1.649 4.809 12.969 1.00 88.00 92 MET A CA 1
ATOM 740 C C . MET A 1 92 ? -1.499 3.682 11.938 1.00 88.00 92 MET A C 1
ATOM 742 O O . MET A 1 92 ? -0.487 2.990 11.929 1.00 88.00 92 MET A O 1
ATOM 746 N N . GLN A 1 93 ? -2.491 3.511 11.061 1.00 91.38 93 GLN A N 1
ATOM 747 C CA . GLN A 1 93 ? -2.498 2.513 9.989 1.00 91.38 93 GLN A CA 1
ATOM 748 C C . GLN A 1 93 ? -1.824 3.020 8.694 1.00 91.38 93 GLN A C 1
ATOM 750 O O . GLN A 1 93 ? -1.702 2.261 7.731 1.00 91.38 93 GLN A O 1
ATOM 755 N N . LEU A 1 94 ? -1.360 4.279 8.649 1.00 92.06 94 LEU A N 1
ATOM 756 C CA . LEU A 1 94 ? -0.744 4.871 7.455 1.00 92.06 94 LEU A CA 1
ATOM 757 C C . LEU A 1 94 ? 0.506 4.115 7.015 1.00 92.06 94 LEU A C 1
ATOM 759 O O . LEU A 1 94 ? 0.620 3.774 5.845 1.00 92.06 94 LEU A O 1
ATOM 763 N N . THR A 1 95 ? 1.422 3.805 7.933 1.00 92.94 95 THR A N 1
ATOM 764 C CA . THR A 1 95 ? 2.659 3.077 7.600 1.00 92.94 95 THR A CA 1
ATOM 765 C C . THR A 1 95 ? 2.364 1.708 6.989 1.00 92.94 95 THR A C 1
ATOM 767 O O . THR A 1 95 ? 3.003 1.316 6.018 1.00 92.94 95 THR A O 1
ATOM 770 N N . ARG A 1 96 ? 1.340 1.014 7.496 1.00 93.31 96 ARG A N 1
ATOM 771 C CA . ARG A 1 96 ? 0.859 -0.267 6.957 1.00 93.31 96 ARG A CA 1
ATOM 772 C C . ARG A 1 96 ? 0.215 -0.088 5.584 1.00 93.31 96 ARG A C 1
ATOM 774 O O . ARG A 1 96 ? 0.505 -0.854 4.675 1.00 93.31 96 ARG A O 1
ATOM 781 N N . THR A 1 97 ? -0.570 0.972 5.401 1.00 94.81 97 THR A N 1
ATOM 782 C CA . THR A 1 97 ? -1.141 1.336 4.095 1.00 94.81 97 THR A CA 1
ATOM 783 C C . THR A 1 97 ? -0.053 1.626 3.059 1.00 94.81 97 THR A C 1
ATOM 785 O O . THR A 1 97 ? -0.136 1.123 1.943 1.00 94.81 97 THR A O 1
ATOM 788 N N . PHE A 1 98 ? 0.995 2.371 3.426 1.00 94.19 98 PHE A N 1
ATOM 789 C CA . PHE A 1 98 ? 2.142 2.619 2.550 1.00 94.19 98 PHE A CA 1
ATOM 790 C C . PHE A 1 98 ? 2.868 1.324 2.187 1.00 94.19 98 PHE A C 1
ATOM 792 O O . PHE A 1 98 ? 3.180 1.130 1.018 1.00 94.19 98 PHE A O 1
ATOM 799 N N . ARG A 1 99 ? 3.091 0.413 3.146 1.00 94.44 99 ARG A N 1
ATOM 800 C CA . ARG A 1 99 ? 3.688 -0.905 2.864 1.00 94.44 99 ARG A CA 1
ATOM 801 C C . ARG A 1 99 ? 2.878 -1.696 1.839 1.00 94.44 99 ARG A C 1
ATOM 803 O O . ARG A 1 99 ? 3.459 -2.179 0.874 1.00 94.44 99 ARG A O 1
ATOM 810 N N . ILE A 1 100 ? 1.556 -1.771 2.012 1.00 97.06 100 ILE A N 1
ATOM 811 C CA . ILE A 1 100 ? 0.666 -2.448 1.055 1.00 97.06 100 ILE A CA 1
ATOM 812 C C . ILE A 1 100 ? 0.759 -1.780 -0.316 1.00 97.06 100 ILE A C 1
ATOM 814 O O . ILE A 1 100 ? 0.929 -2.467 -1.318 1.00 97.06 100 ILE A O 1
ATOM 818 N N . ALA A 1 101 ? 0.701 -0.448 -0.366 1.00 96.19 101 ALA A N 1
ATOM 819 C CA . ALA A 1 101 ? 0.768 0.291 -1.619 1.00 96.19 101 ALA A CA 1
ATOM 820 C C . ALA A 1 101 ? 2.107 0.103 -2.346 1.00 96.19 101 ALA A C 1
ATOM 822 O O . ALA A 1 101 ? 2.100 -0.078 -3.559 1.00 96.19 101 ALA A O 1
ATOM 823 N N . PHE A 1 102 ? 3.235 0.076 -1.627 1.00 93.44 102 PHE A N 1
ATOM 824 C CA . PHE A 1 102 ? 4.543 -0.250 -2.204 1.00 93.44 102 PHE A CA 1
ATOM 825 C C . PHE A 1 102 ? 4.624 -1.706 -2.677 1.00 93.44 102 PHE A C 1
ATOM 827 O O . PHE A 1 102 ? 5.175 -1.964 -3.744 1.00 93.44 102 PHE A O 1
ATOM 834 N N . GLY A 1 103 ? 4.028 -2.647 -1.942 1.00 94.81 103 GLY A N 1
ATOM 835 C CA . GLY A 1 103 ? 3.889 -4.032 -2.397 1.00 94.81 103 GLY A CA 1
ATOM 836 C C . GLY A 1 103 ? 3.125 -4.120 -3.723 1.00 94.81 103 GLY A C 1
ATOM 837 O O . GLY A 1 103 ? 3.643 -4.650 -4.703 1.00 94.81 103 GLY A O 1
ATOM 838 N N . CYS A 1 104 ? 1.938 -3.506 -3.795 1.00 95.50 104 CYS A N 1
ATOM 839 C CA . CYS A 1 104 ? 1.126 -3.417 -5.014 1.00 95.50 104 CYS A CA 1
ATOM 840 C C . CYS A 1 104 ? 1.878 -2.764 -6.182 1.00 95.50 104 CYS A C 1
ATOM 842 O O . CYS A 1 104 ? 1.833 -3.256 -7.308 1.00 95.50 104 CYS A O 1
ATOM 844 N N . ALA A 1 105 ? 2.558 -1.653 -5.908 1.00 93.81 105 ALA A N 1
ATOM 845 C CA . ALA A 1 105 ? 3.373 -0.899 -6.850 1.00 93.81 105 ALA A CA 1
ATOM 846 C C . ALA A 1 105 ? 4.452 -1.764 -7.510 1.00 93.81 105 ALA A C 1
ATOM 848 O O . ALA A 1 105 ? 4.497 -1.874 -8.733 1.00 93.81 105 ALA A O 1
ATOM 849 N N . ILE A 1 106 ? 5.298 -2.392 -6.692 1.00 92.44 106 ILE A N 1
ATOM 850 C CA . ILE A 1 106 ? 6.432 -3.195 -7.158 1.00 92.44 106 ILE A CA 1
ATOM 851 C C . ILE A 1 106 ? 5.929 -4.436 -7.901 1.00 92.44 106 ILE A C 1
ATOM 853 O O . ILE A 1 106 ? 6.405 -4.730 -8.994 1.00 92.44 106 ILE A O 1
ATOM 857 N N . MET A 1 107 ? 4.904 -5.118 -7.377 1.00 93.44 107 MET A N 1
ATOM 858 C CA . MET A 1 107 ? 4.276 -6.239 -8.084 1.00 93.44 107 MET A CA 1
ATOM 859 C C . MET A 1 107 ? 3.732 -5.817 -9.455 1.00 93.44 107 MET A C 1
ATOM 861 O O . MET A 1 107 ? 3.930 -6.531 -10.433 1.00 93.44 107 MET A O 1
ATOM 865 N N . THR A 1 108 ? 3.085 -4.650 -9.545 1.00 92.75 108 THR A N 1
ATOM 866 C CA . THR A 1 108 ? 2.572 -4.117 -10.817 1.00 92.75 108 THR A CA 1
ATOM 867 C C . THR A 1 108 ? 3.703 -3.841 -11.802 1.00 92.75 108 THR A C 1
ATOM 869 O O . THR A 1 108 ? 3.588 -4.219 -12.965 1.00 92.75 108 THR A O 1
ATOM 872 N N . LEU A 1 109 ? 4.804 -3.232 -11.347 1.00 90.06 109 LEU A N 1
ATOM 873 C CA . LEU A 1 109 ? 5.983 -2.994 -12.184 1.00 90.06 109 LEU A CA 1
ATOM 874 C C . LEU A 1 109 ? 6.534 -4.302 -12.754 1.00 90.06 109 LEU A C 1
ATOM 876 O O . LEU A 1 109 ? 6.705 -4.393 -13.967 1.00 90.06 109 LEU A O 1
ATOM 880 N N . HIS A 1 110 ? 6.720 -5.328 -11.921 1.00 87.19 110 HIS A N 1
ATOM 881 C CA . HIS A 1 110 ? 7.207 -6.628 -12.386 1.00 87.19 110 HIS A CA 1
ATOM 882 C C . HIS A 1 110 ? 6.239 -7.304 -13.364 1.00 87.19 110 HIS A C 1
ATOM 884 O O . HIS A 1 110 ? 6.681 -7.880 -14.355 1.00 87.19 110 HIS A O 1
ATOM 890 N N . ILE A 1 111 ? 4.922 -7.199 -13.145 1.00 87.19 111 ILE A N 1
ATOM 891 C CA . ILE A 1 111 ? 3.918 -7.703 -14.097 1.00 87.19 111 ILE A CA 1
ATOM 892 C C . ILE A 1 111 ? 4.038 -6.969 -15.438 1.00 87.19 111 ILE A C 1
ATOM 894 O O . ILE A 1 111 ? 4.081 -7.611 -16.484 1.00 87.19 111 ILE A O 1
ATOM 898 N N . MET A 1 112 ? 4.134 -5.636 -15.430 1.00 85.62 112 MET A N 1
ATOM 899 C CA . MET A 1 112 ? 4.301 -4.851 -16.658 1.00 85.62 112 MET A CA 1
ATOM 900 C C . MET A 1 112 ? 5.615 -5.173 -17.378 1.00 85.62 112 MET A C 1
ATOM 902 O O . MET A 1 112 ? 5.621 -5.308 -18.597 1.00 85.62 112 MET A O 1
ATOM 906 N N . GLN A 1 113 ? 6.719 -5.322 -16.643 1.00 80.81 113 GLN A N 1
ATOM 907 C CA .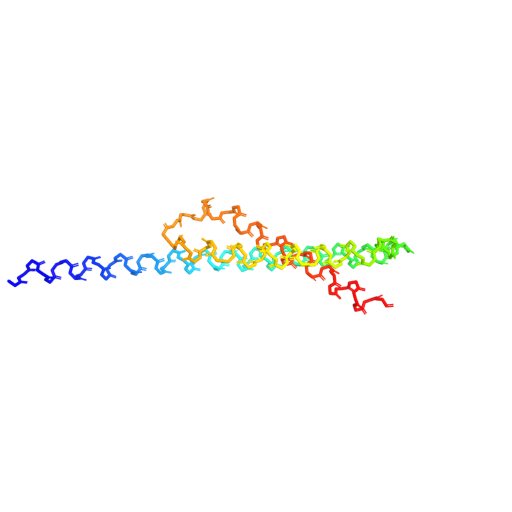 GLN A 1 113 ? 8.014 -5.724 -17.198 1.00 80.81 113 GLN A CA 1
ATOM 908 C C . GLN A 1 113 ? 7.968 -7.133 -17.798 1.00 80.81 113 GLN A C 1
ATOM 910 O O . GLN A 1 113 ? 8.584 -7.367 -18.831 1.00 80.81 113 GLN A O 1
ATOM 915 N N . PHE A 1 114 ? 7.231 -8.063 -17.186 1.00 79.25 114 PHE A N 1
ATOM 916 C CA . PHE A 1 114 ? 7.052 -9.413 -17.718 1.00 79.25 114 PHE A CA 1
ATOM 917 C C . PHE A 1 114 ? 6.203 -9.429 -18.996 1.00 79.25 114 PHE A C 1
ATOM 919 O O . PHE A 1 114 ? 6.518 -10.169 -19.918 1.00 79.25 114 PHE A O 1
ATOM 926 N N . LEU A 1 115 ? 5.147 -8.610 -19.064 1.00 79.38 115 LEU A N 1
ATOM 927 C CA . LEU A 1 115 ? 4.255 -8.534 -20.227 1.00 79.38 115 LEU A CA 1
ATOM 928 C C . LEU A 1 115 ? 4.857 -7.787 -21.424 1.00 79.38 115 LEU A C 1
ATOM 930 O O . LEU A 1 115 ? 4.447 -8.038 -22.551 1.00 79.38 115 LEU A O 1
ATOM 934 N N . HIS A 1 116 ? 5.747 -6.821 -21.177 1.00 68.06 116 HIS A N 1
ATOM 935 C CA . HIS A 1 116 ? 6.378 -5.996 -22.217 1.00 68.06 116 HIS A CA 1
ATOM 936 C C . HIS A 1 116 ? 7.826 -6.430 -22.539 1.00 68.06 116 HIS A C 1
ATOM 938 O O . HIS A 1 116 ? 8.493 -5.737 -23.312 1.00 68.06 116 HIS A O 1
ATOM 944 N N . LYS A 1 117 ? 8.309 -7.535 -21.947 1.00 57.66 117 LYS A N 1
ATOM 945 C CA . LYS A 1 117 ? 9.453 -8.298 -22.474 1.00 57.66 117 LYS A CA 1
ATOM 946 C C . LYS A 1 117 ? 9.085 -8.916 -23.816 1.00 57.66 117 LYS A C 1
ATOM 948 O O . LYS A 1 117 ? 9.972 -8.918 -24.694 1.00 57.66 117 LYS A O 1
#

Radius of gyration: 20.28 Å; chains: 1; bounding box: 51×21×61 Å

Foldseek 3Di:
DVVVVVVVVVVVVVVVLLVVQLVVLVVVLVVLLVVLLVVLVVVQVCCVVPPVDRPDPPDPPVVLVVLLVQLVVLQVVLVVVSVVCSPDHSVVSVVSSVSNSSSSSSNSVSVVVVVVD

Secondary structure (DSSP, 8-state):
-HHHHHHHHHHHHHHHHHHHHHHHHHHHHHHHHHHHHHHHHHHHHHHHHH-SS-TTTTS-HHHHHHHHHHHHHHHHHHHHHHHH-TTS-HHHHHHHHHHHHHHHHHHHHHHHHHH--

Sequence (117 aa):
MKKRSQVNKAIKGLERVEEARLKKTLIFTFIFCLVVITIIVLVQLYGQNKISIGCSYLDPITIDFLAFFAALFLFIEGFARIFEHPNSTIKMQLTRTFRIAFGCAIMTLHIMQFLHK

pLDDT: mean 85.85, std 11.91, range [45.09, 97.06]